Protein AF-A0A956X3S3-F1 (afdb_monomer)

Nearest PDB structures (foldseek):
  6znp-assembly1_A  TM=8.427E-01  e=2.228E-02  Bacillus subtilis subsp. subtilis str. 168

Mean predicted aligned error: 4.83 Å

Sequence (64 aa):
GFSQRLFELHDTLLEAALELVTDCRCRDGCPACVGPPGEIGPETKAVTRRLLKLLTKQEKSFET

Foldseek 3Di:
DCVVVCVVCVLVVLVVLLVQLVPDPDQADDCRHQHDCVVQDGNSSVVSNVVSCVVNVVDDPDDD

pLDDT: mean 90.95, std 13.1, range [43.69, 98.5]

Structure (mmCIF, N/CA/C/O backbone):
data_AF-A0A956X3S3-F1
#
_entry.id   AF-A0A956X3S3-F1
#
loop_
_atom_site.group_PDB
_atom_site.id
_atom_site.type_symbol
_atom_site.label_atom_id
_atom_site.label_alt_id
_atom_site.label_comp_id
_atom_site.label_asym_id
_atom_site.label_entity_id
_atom_site.label_seq_id
_atom_site.pdbx_PDB_ins_code
_atom_site.Cartn_x
_atom_site.Cartn_y
_atom_site.Cartn_z
_atom_site.occupancy
_atom_site.B_iso_or_equiv
_atom_site.auth_seq_id
_atom_site.auth_comp_id
_atom_site.auth_asym_id
_atom_site.auth_atom_id
_atom_site.pdbx_PDB_model_num
ATOM 1 N N . GLY A 1 1 ? 4.483 16.353 13.244 1.00 89.44 1 GLY A N 1
ATOM 2 C CA . GLY A 1 1 ? 4.690 15.353 12.174 1.00 89.44 1 GLY A CA 1
ATOM 3 C C . GLY A 1 1 ? 3.535 14.371 12.166 1.00 89.44 1 GLY A C 1
ATOM 4 O O . GLY A 1 1 ? 2.794 14.338 13.139 1.00 89.44 1 GLY A O 1
ATOM 5 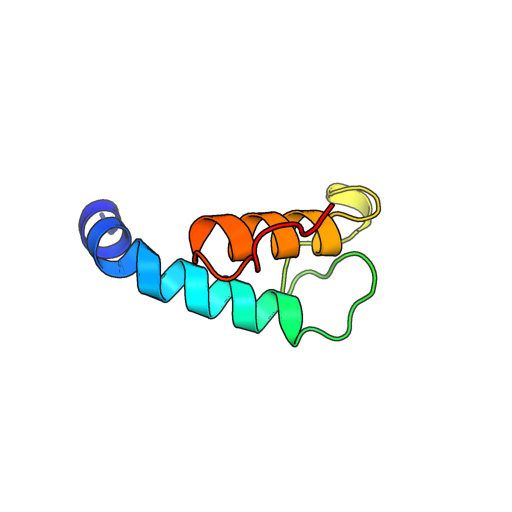N N . PHE A 1 2 ? 3.366 13.591 11.097 1.00 95.69 2 PHE A N 1
ATOM 6 C CA . PHE A 1 2 ? 2.203 12.700 10.938 1.00 95.69 2 PHE A CA 1
ATOM 7 C C . PHE A 1 2 ? 2.364 11.308 11.571 1.00 95.69 2 PHE A C 1
ATOM 9 O O . PHE A 1 2 ? 1.407 10.543 11.579 1.00 95.69 2 PHE A O 1
ATOM 16 N N . SER A 1 3 ? 3.533 10.976 12.129 1.00 97.56 3 SER A N 1
ATOM 17 C CA . SER A 1 3 ? 3.866 9.611 12.560 1.00 97.56 3 SER A CA 1
ATOM 18 C C . SER A 1 3 ? 2.872 9.006 13.556 1.00 97.56 3 SER A C 1
ATOM 20 O O . SER A 1 3 ? 2.454 7.873 13.356 1.00 97.56 3 SER A O 1
ATOM 22 N N . GLN A 1 4 ? 2.443 9.756 14.582 1.00 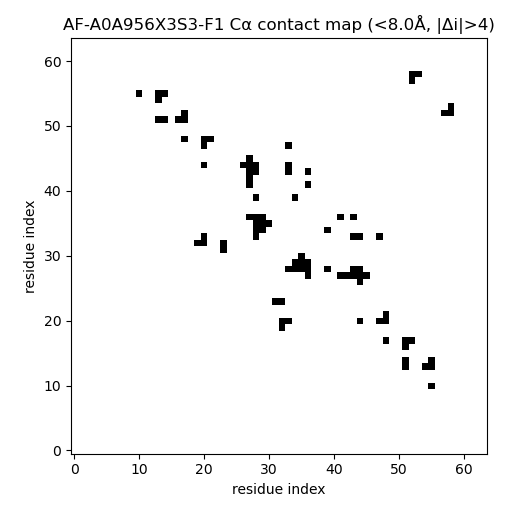97.81 4 GLN A N 1
ATOM 23 C CA . GLN A 1 4 ? 1.468 9.258 15.565 1.00 97.81 4 GLN A CA 1
ATOM 24 C C . GLN A 1 4 ? 0.129 8.923 14.901 1.00 97.81 4 GLN A C 1
ATOM 26 O O . GLN A 1 4 ? -0.391 7.824 15.067 1.00 97.81 4 GLN A O 1
ATOM 31 N N . ARG A 1 5 ? -0.401 9.848 14.093 1.00 97.75 5 ARG A N 1
ATOM 32 C CA . ARG A 1 5 ? -1.687 9.649 13.425 1.00 97.75 5 ARG A CA 1
ATOM 33 C C . ARG A 1 5 ? -1.641 8.504 12.411 1.00 97.75 5 ARG A C 1
ATOM 35 O O . ARG A 1 5 ? -2.610 7.768 12.287 1.00 97.75 5 ARG A O 1
ATOM 42 N N . LEU A 1 6 ? -0.526 8.345 11.697 1.00 97.69 6 LEU A N 1
ATOM 43 C CA . LEU A 1 6 ? -0.326 7.232 10.764 1.00 97.69 6 LEU A CA 1
ATOM 44 C C . LEU A 1 6 ? -0.209 5.891 11.491 1.00 97.69 6 LEU A C 1
ATOM 46 O O . LEU A 1 6 ? -0.742 4.902 11.005 1.00 97.69 6 LEU A O 1
ATOM 50 N N . PHE A 1 7 ? 0.438 5.862 12.659 1.00 97.12 7 PHE A N 1
ATOM 51 C CA . PHE A 1 7 ? 0.498 4.661 13.489 1.00 97.12 7 PHE A CA 1
ATOM 52 C C . PHE A 1 7 ? -0.891 4.264 14.000 1.00 97.12 7 PHE A C 1
ATOM 54 O O . PHE A 1 7 ? -1.248 3.097 13.946 1.00 97.12 7 PHE A O 1
ATOM 61 N N . GLU A 1 8 ? -1.725 5.216 14.417 1.00 98.00 8 GLU A N 1
ATOM 62 C CA . GLU A 1 8 ? -3.121 4.933 14.788 1.00 98.00 8 GLU A CA 1
ATOM 63 C C . GLU A 1 8 ? -3.958 4.391 13.614 1.00 98.00 8 GLU A C 1
ATOM 65 O O . GLU A 1 8 ? -4.888 3.623 13.832 1.00 98.00 8 GLU A O 1
ATOM 70 N N . LEU A 1 9 ? -3.638 4.788 12.378 1.00 98.00 9 LEU A N 1
ATOM 71 C CA . LEU A 1 9 ? -4.365 4.407 11.160 1.00 98.00 9 LEU A CA 1
ATOM 72 C C . LEU A 1 9 ? -3.743 3.222 10.403 1.00 98.00 9 LEU A C 1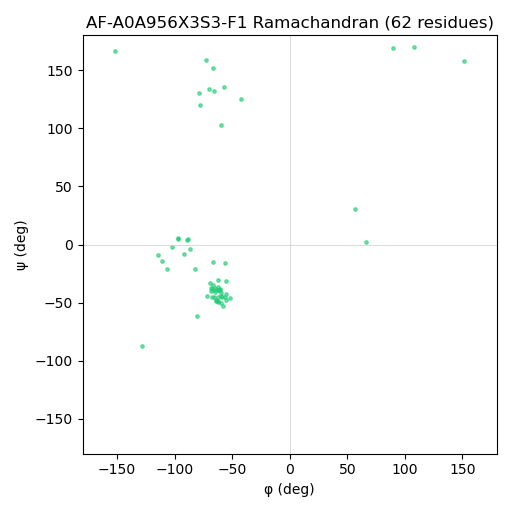
ATOM 74 O O . LEU A 1 9 ? -4.198 2.906 9.304 1.00 98.00 9 LEU A O 1
ATOM 78 N N . HIS A 1 10 ? -2.693 2.591 10.934 1.00 97.38 10 HIS A N 1
ATOM 79 C CA . HIS A 1 10 ? -1.867 1.667 10.152 1.00 97.38 10 HIS A CA 1
ATOM 80 C C . HIS A 1 10 ? -2.645 0.467 9.596 1.00 97.38 10 HIS A C 1
ATOM 82 O O . HIS A 1 10 ? -2.419 0.108 8.445 1.00 97.38 10 HIS A O 1
ATOM 88 N N . ASP A 1 11 ? -3.594 -0.095 10.349 1.00 97.25 11 ASP A N 1
ATOM 89 C CA . ASP A 1 11 ? -4.431 -1.206 9.878 1.00 97.25 11 ASP A CA 1
ATOM 90 C C . ASP A 1 11 ? -5.236 -0.811 8.629 1.00 97.25 11 ASP A C 1
ATOM 92 O O . ASP A 1 11 ? -5.138 -1.461 7.588 1.00 97.25 11 ASP A O 1
ATOM 96 N N . THR A 1 12 ? -5.939 0.326 8.677 1.00 97.75 12 THR A N 1
ATOM 97 C CA . THR A 1 12 ? -6.697 0.862 7.532 1.00 97.75 12 THR A CA 1
ATOM 98 C C . THR A 1 12 ? -5.792 1.159 6.335 1.00 97.75 12 THR A C 1
ATOM 100 O O . THR A 1 12 ? -6.165 0.919 5.188 1.00 97.75 12 THR A O 1
ATOM 103 N N . LEU A 1 13 ? -4.586 1.677 6.579 1.00 98.06 13 LEU A N 1
ATOM 104 C CA . LEU A 1 13 ? -3.622 1.963 5.515 1.00 98.06 13 LEU A CA 1
ATOM 105 C C . LEU A 1 13 ? -3.107 0.679 4.849 1.00 98.06 13 LEU A C 1
ATOM 107 O O . LEU A 1 13 ? -2.932 0.654 3.632 1.00 98.06 13 LEU A O 1
ATOM 111 N N . LEU A 1 14 ? -2.877 -0.383 5.624 1.00 98.25 14 LEU A N 1
ATOM 112 C CA . LEU A 1 14 ? -2.441 -1.681 5.108 1.00 98.25 14 LEU A CA 1
ATOM 113 C C . LEU A 1 14 ? -3.540 -2.366 4.286 1.00 98.25 14 LEU A C 1
ATOM 115 O O . LEU A 1 14 ? -3.241 -2.932 3.233 1.00 98.25 14 LEU A O 1
ATOM 119 N N . GLU A 1 15 ? -4.798 -2.279 4.718 1.00 98.25 15 GLU A N 1
ATOM 120 C CA . GLU A 1 15 ? -5.953 -2.776 3.959 1.00 98.25 15 GLU A CA 1
ATOM 121 C C . GLU A 1 15 ? -6.110 -2.039 2.622 1.00 98.25 15 GLU A C 1
ATOM 123 O O . GLU A 1 15 ? -6.180 -2.677 1.570 1.00 98.25 15 GLU A O 1
ATOM 128 N N . ALA A 1 16 ? -6.054 -0.703 2.635 1.00 98.31 16 ALA A N 1
ATOM 129 C CA . ALA A 1 16 ? -6.120 0.107 1.418 1.00 98.31 16 ALA A CA 1
ATOM 130 C C . ALA A 1 16 ? -4.936 -0.164 0.468 1.00 98.31 16 ALA A C 1
ATOM 132 O O . ALA A 1 16 ? -5.093 -0.195 -0.754 1.00 98.31 16 ALA A O 1
ATOM 133 N N . ALA A 1 17 ? -3.737 -0.404 1.008 1.00 98.38 17 ALA A N 1
ATOM 134 C CA . ALA A 1 17 ? -2.583 -0.801 0.205 1.00 98.38 17 ALA A CA 1
ATOM 135 C C . ALA A 1 17 ? -2.780 -2.186 -0.436 1.00 98.38 17 ALA A C 1
ATOM 137 O O . ALA A 1 17 ? -2.399 -2.388 -1.593 1.00 98.38 17 ALA A O 1
ATOM 138 N N . LEU A 1 18 ? -3.381 -3.141 0.285 1.00 98.50 18 LEU A N 1
ATOM 139 C CA . LEU A 1 18 ? -3.703 -4.462 -0.258 1.00 98.50 18 LEU A CA 1
ATOM 140 C C . LEU A 1 18 ? -4.700 -4.358 -1.415 1.00 98.50 18 LEU A C 1
ATOM 142 O O . LEU A 1 18 ? -4.480 -4.996 -2.449 1.00 98.50 18 LEU A O 1
ATOM 146 N N . GLU A 1 19 ? -5.749 -3.552 -1.258 1.00 98.38 19 GLU A N 1
ATOM 147 C CA . GLU A 1 19 ? -6.731 -3.259 -2.307 1.00 98.38 19 GLU A CA 1
ATOM 148 C C . GLU A 1 19 ? -6.038 -2.665 -3.542 1.00 98.38 19 GLU A C 1
ATOM 150 O O . GLU A 1 19 ? -6.093 -3.248 -4.625 1.00 98.38 19 GLU A O 1
ATOM 155 N N . LEU A 1 20 ? -5.245 -1.601 -3.363 1.00 98.50 20 LEU A N 1
ATOM 156 C CA . LEU A 1 20 ? -4.506 -0.943 -4.445 1.00 98.50 20 LEU A CA 1
ATOM 157 C C . LEU A 1 20 ? -3.603 -1.909 -5.230 1.00 98.50 20 LEU A C 1
ATOM 159 O O . LEU A 1 20 ? -3.591 -1.911 -6.466 1.00 98.50 20 LEU A O 1
ATOM 163 N N . VAL A 1 21 ? -2.815 -2.730 -4.532 1.00 97.94 21 VAL A N 1
ATOM 164 C CA . VAL A 1 21 ? -1.897 -3.682 -5.177 1.00 97.94 21 VAL A CA 1
ATOM 165 C C . VAL A 1 21 ? -2.663 -4.812 -5.871 1.00 97.94 21 VAL A C 1
ATOM 167 O O . VAL A 1 21 ? -2.207 -5.306 -6.909 1.00 97.94 21 VAL A O 1
ATOM 170 N N . THR A 1 22 ? -3.806 -5.223 -5.324 1.00 97.38 22 THR A N 1
ATOM 171 C CA . THR A 1 22 ? -4.652 -6.283 -5.889 1.00 97.38 22 THR A CA 1
ATOM 172 C C . THR A 1 22 ? -5.363 -5.817 -7.159 1.00 97.38 22 THR A C 1
ATOM 174 O O . THR A 1 22 ? -5.312 -6.529 -8.162 1.00 97.38 22 THR A O 1
ATOM 177 N N . ASP A 1 23 ? -5.918 -4.606 -7.157 1.00 98.12 23 ASP A N 1
ATOM 178 C CA . ASP A 1 23 ? -6.733 -4.076 -8.258 1.00 98.12 23 ASP A CA 1
ATOM 179 C C . ASP A 1 23 ? -5.912 -3.498 -9.411 1.00 98.12 23 ASP A C 1
ATOM 181 O O . ASP A 1 23 ? -6.379 -3.385 -10.551 1.00 98.12 23 ASP A O 1
ATOM 185 N N . 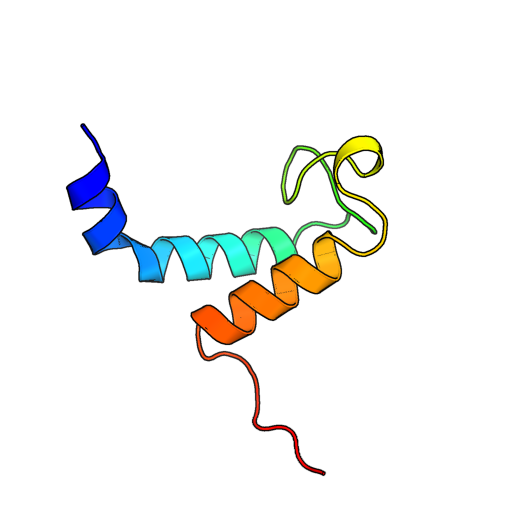CYS A 1 24 ? -4.655 -3.142 -9.148 1.00 98.00 24 CYS A N 1
ATOM 186 C CA . CYS A 1 24 ? -3.761 -2.669 -10.188 1.00 98.00 24 CYS A CA 1
ATOM 187 C C . CYS A 1 24 ? -3.630 -3.718 -11.314 1.00 98.00 24 CYS A C 1
ATOM 189 O O . CYS A 1 24 ? -3.392 -4.895 -11.057 1.00 98.00 24 CYS A O 1
ATOM 191 N N . ARG A 1 25 ? -3.695 -3.309 -12.588 1.00 96.81 25 ARG A N 1
ATOM 192 C CA . ARG A 1 25 ? -3.624 -4.229 -13.747 1.00 96.81 25 ARG A CA 1
ATOM 193 C C . ARG A 1 25 ? -2.206 -4.502 -14.275 1.00 96.81 25 ARG A C 1
ATOM 195 O O . ARG A 1 25 ? -2.050 -5.175 -15.287 1.00 96.81 25 ARG A O 1
ATOM 202 N N . CYS A 1 26 ? -1.163 -3.980 -13.625 1.00 95.81 26 CYS A N 1
ATOM 203 C CA . CYS A 1 26 ? 0.225 -4.237 -14.030 1.00 95.81 26 CYS A CA 1
ATOM 204 C C . CYS A 1 26 ? 0.679 -5.669 -13.683 1.00 95.81 26 CYS A C 1
ATOM 206 O O . CYS A 1 26 ? 0.115 -6.308 -12.791 1.00 95.81 26 CYS A O 1
ATOM 208 N N . ARG A 1 27 ? 1.720 -6.165 -14.361 1.00 92.94 27 ARG A N 1
ATOM 209 C CA . ARG A 1 27 ? 2.274 -7.506 -14.118 1.00 92.94 27 ARG A CA 1
ATOM 210 C C . ARG A 1 27 ? 3.209 -7.530 -12.903 1.00 92.94 27 ARG A C 1
ATOM 212 O O . ARG A 1 27 ? 2.891 -8.169 -11.906 1.00 92.94 27 ARG A O 1
ATOM 219 N N . ASP A 1 28 ? 4.295 -6.760 -12.966 1.00 93.25 28 ASP A N 1
ATOM 220 C CA . ASP A 1 28 ? 5.402 -6.844 -11.994 1.00 93.25 28 ASP A CA 1
ATOM 221 C C . ASP A 1 28 ? 5.506 -5.615 -11.075 1.00 93.25 28 ASP A C 1
ATOM 223 O O . ASP A 1 28 ? 6.155 -5.659 -10.035 1.00 93.25 28 ASP A O 1
ATOM 227 N N . GLY A 1 29 ? 4.814 -4.533 -11.433 1.00 94.75 29 GLY A N 1
ATOM 228 C CA . GLY A 1 29 ? 4.822 -3.256 -10.729 1.00 94.75 29 GLY A CA 1
ATOM 229 C C . GLY A 1 29 ? 4.548 -2.095 -11.680 1.00 94.75 29 GLY A C 1
ATOM 230 O O . GLY A 1 29 ? 4.687 -2.224 -12.898 1.00 94.75 29 GLY A O 1
ATOM 231 N N . CYS A 1 30 ? 4.087 -0.971 -11.141 1.00 96.19 30 CYS A N 1
ATOM 232 C CA . CYS A 1 30 ? 4.071 0.312 -11.837 1.00 96.19 30 CYS A CA 1
ATOM 233 C C . CYS A 1 30 ? 4.165 1.470 -10.824 1.00 96.19 30 CYS A C 1
ATOM 235 O O . CYS A 1 30 ? 3.935 1.248 -9.630 1.00 96.19 30 CYS A O 1
ATOM 237 N N . PRO A 1 31 ? 4.435 2.713 -11.274 1.00 95.44 31 PRO A N 1
ATOM 238 C CA . PRO A 1 31 ? 4.514 3.885 -10.394 1.00 95.44 31 PRO A CA 1
ATOM 239 C C . PRO A 1 31 ? 3.263 4.158 -9.544 1.00 95.44 31 PRO A C 1
ATOM 241 O O . PRO A 1 31 ? 3.339 4.908 -8.581 1.00 95.44 31 PRO A O 1
ATOM 244 N N . ALA A 1 32 ? 2.117 3.559 -9.884 1.00 96.06 32 ALA A N 1
ATOM 245 C CA . ALA A 1 32 ? 0.865 3.725 -9.151 1.00 96.06 32 ALA A CA 1
ATOM 246 C C . ALA A 1 32 ? 0.625 2.673 -8.049 1.00 96.06 32 ALA A C 1
ATOM 248 O O . ALA A 1 32 ? -0.352 2.800 -7.319 1.00 96.06 32 ALA A O 1
ATOM 249 N N . CYS A 1 33 ? 1.449 1.622 -7.937 1.00 97.38 33 CYS A N 1
ATOM 250 C CA . CYS A 1 33 ? 1.288 0.596 -6.899 1.00 97.38 33 CYS A CA 1
ATOM 251 C C . CYS A 1 33 ? 2.583 0.342 -6.118 1.00 97.38 33 CYS A C 1
ATOM 253 O O . CYS A 1 33 ? 2.809 0.966 -5.090 1.00 97.38 33 CYS A O 1
ATOM 255 N N . VAL A 1 34 ? 3.440 -0.559 -6.596 1.00 96.56 34 VAL A N 1
ATOM 256 C CA . VAL A 1 34 ? 4.663 -1.002 -5.905 1.00 96.56 34 VAL A CA 1
ATOM 257 C C . VAL A 1 34 ? 5.942 -0.363 -6.457 1.00 96.56 34 VAL A C 1
ATOM 259 O O . VAL A 1 34 ? 7.019 -0.634 -5.942 1.00 96.56 34 VAL A O 1
ATOM 262 N N . GLY A 1 35 ? 5.832 0.474 -7.496 1.00 94.62 35 GLY A N 1
ATOM 263 C CA . GLY A 1 35 ? 6.962 1.114 -8.178 1.00 94.62 35 GLY A CA 1
ATOM 264 C C . GLY A 1 35 ? 7.252 0.545 -9.578 1.00 94.62 35 GLY A C 1
ATOM 265 O O . GLY A 1 35 ? 6.639 -0.443 -9.995 1.00 94.62 35 GLY A O 1
ATOM 266 N N . PRO A 1 36 ? 8.135 1.190 -10.361 1.00 91.94 36 PRO A N 1
ATOM 267 C CA . PRO A 1 36 ? 8.494 0.756 -11.712 1.00 91.94 36 PRO A CA 1
ATOM 268 C C . PRO A 1 36 ? 9.336 -0.539 -11.692 1.00 91.94 36 PRO A C 1
ATOM 270 O O . PRO A 1 36 ? 10.315 -0.605 -10.951 1.00 91.94 36 PRO A O 1
ATOM 273 N N . PRO A 1 37 ? 9.043 -1.551 -12.537 1.00 86.44 37 PRO A N 1
ATOM 274 C CA . PRO A 1 37 ? 9.710 -2.862 -12.476 1.00 86.44 37 PRO A CA 1
ATOM 275 C C . PRO A 1 37 ? 11.243 -2.839 -12.573 1.00 86.44 37 PRO A C 1
ATOM 277 O O . PRO A 1 37 ? 11.905 -3.687 -11.982 1.00 86.44 37 PRO A O 1
ATOM 280 N N . GLY A 1 38 ? 11.816 -1.870 -13.297 1.00 83.62 38 GLY A N 1
ATOM 281 C CA . GLY A 1 38 ? 13.269 -1.738 -13.467 1.00 83.62 38 GLY A CA 1
ATOM 282 C C . GLY A 1 38 ? 14.032 -1.382 -12.186 1.00 83.62 38 GLY A C 1
ATOM 283 O O . GLY A 1 38 ? 15.246 -1.546 -12.153 1.00 83.62 38 GLY A O 1
ATOM 284 N N . GLU A 1 39 ? 13.336 -0.927 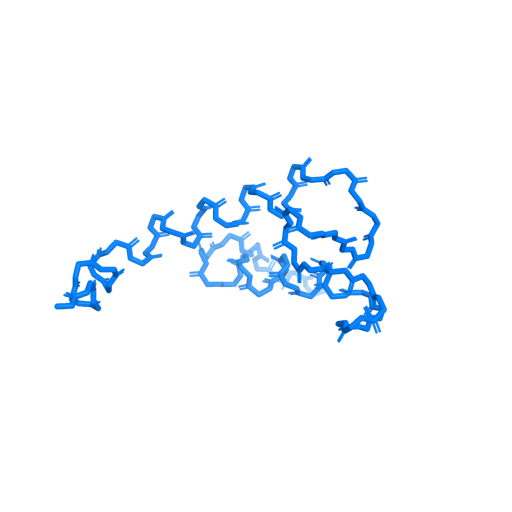-11.140 1.00 86.62 39 GLU A N 1
ATOM 285 C CA . GLU A 1 39 ? 13.943 -0.492 -9.873 1.00 86.62 39 GLU A CA 1
ATOM 286 C C . GLU A 1 39 ? 13.720 -1.484 -8.721 1.00 86.62 39 GLU A C 1
ATOM 288 O O . GLU A 1 39 ? 14.468 -1.469 -7.748 1.00 86.62 39 GLU A O 1
ATOM 293 N N . ILE A 1 40 ? 12.703 -2.348 -8.819 1.00 82.56 40 ILE A N 1
ATOM 294 C CA . ILE A 1 40 ? 12.215 -3.174 -7.698 1.00 82.56 40 ILE A CA 1
ATOM 295 C C . ILE A 1 40 ? 12.410 -4.686 -7.881 1.00 82.56 40 ILE A C 1
ATOM 297 O O . ILE A 1 40 ? 12.243 -5.438 -6.920 1.00 82.56 40 ILE A O 1
ATOM 301 N N . GLY A 1 41 ? 12.808 -5.123 -9.079 1.00 82.62 41 GLY A N 1
ATOM 302 C CA . GLY A 1 41 ? 13.029 -6.529 -9.418 1.00 82.62 41 GLY A CA 1
ATOM 303 C C . GLY A 1 41 ? 11.782 -7.250 -9.956 1.00 82.62 41 GLY A C 1
ATOM 304 O O . GLY A 1 41 ? 10.676 -6.707 -9.946 1.00 82.62 41 GLY A O 1
ATOM 305 N N . PRO A 1 42 ? 11.945 -8.474 -10.491 1.00 79.62 42 PRO A N 1
ATOM 306 C CA . PRO A 1 42 ? 10.816 -9.302 -10.902 1.00 79.62 42 PRO A CA 1
ATOM 307 C C . PRO A 1 42 ? 9.994 -9.743 -9.680 1.00 79.62 42 PRO A C 1
ATOM 309 O O . PRO A 1 42 ? 10.521 -9.884 -8.581 1.00 79.62 42 PRO A O 1
ATOM 312 N N . GLU A 1 43 ? 8.694 -9.977 -9.878 1.00 89.69 43 GLU A N 1
ATOM 313 C CA . GLU A 1 43 ? 7.752 -10.479 -8.859 1.00 89.69 43 GLU A CA 1
ATOM 314 C C . GLU A 1 43 ? 7.441 -9.554 -7.668 1.00 89.69 43 GLU A C 1
ATOM 316 O O . GLU A 1 43 ? 6.633 -9.936 -6.815 1.00 89.69 43 GLU A O 1
ATOM 321 N N . THR A 1 44 ? 7.974 -8.328 -7.605 1.00 94.50 44 THR A N 1
ATOM 322 C CA . THR A 1 44 ? 7.758 -7.420 -6.461 1.00 94.50 44 THR A CA 1
ATOM 323 C C . THR A 1 44 ? 6.285 -7.265 -6.129 1.00 94.50 44 THR A C 1
ATOM 325 O O . THR A 1 44 ? 5.892 -7.425 -4.978 1.00 94.50 44 THR A O 1
ATOM 328 N N . LYS A 1 45 ? 5.429 -7.054 -7.135 1.00 96.12 45 LYS A N 1
ATOM 329 C CA . LYS A 1 45 ? 3.982 -6.971 -6.917 1.00 96.12 45 LYS A CA 1
ATOM 330 C C . LYS A 1 45 ? 3.409 -8.205 -6.213 1.00 96.12 45 LYS A C 1
ATOM 332 O O . LYS A 1 45 ? 2.543 -8.071 -5.348 1.00 96.12 45 LYS A O 1
ATOM 337 N N . ALA A 1 46 ? 3.842 -9.404 -6.599 1.00 95.81 46 ALA A N 1
ATOM 338 C CA . ALA A 1 46 ? 3.366 -10.646 -6.003 1.00 95.81 46 ALA A CA 1
ATOM 339 C C . ALA A 1 46 ? 3.829 -10.775 -4.545 1.00 95.81 46 ALA A C 1
ATOM 341 O O . ALA A 1 46 ? 3.007 -11.071 -3.673 1.00 95.81 46 ALA A O 1
ATOM 342 N N . VAL A 1 47 ? 5.102 -10.475 -4.277 1.00 95.81 47 VAL A N 1
ATOM 343 C CA . VAL A 1 47 ? 5.684 -10.497 -2.929 1.00 95.81 47 VAL A CA 1
ATOM 344 C C . VAL A 1 47 ? 5.021 -9.455 -2.027 1.00 95.81 47 VAL A C 1
ATOM 346 O O . VAL A 1 47 ? 4.558 -9.801 -0.941 1.00 95.81 47 VAL A O 1
ATOM 349 N N . THR A 1 48 ? 4.883 -8.207 -2.484 1.00 97.00 48 THR A N 1
ATOM 350 C CA . THR A 1 48 ? 4.214 -7.133 -1.736 1.00 97.00 48 THR A CA 1
ATOM 351 C C . THR A 1 48 ? 2.771 -7.501 -1.414 1.00 97.00 48 THR A C 1
ATOM 353 O O . THR A 1 48 ? 2.349 -7.368 -0.269 1.00 97.00 48 THR A O 1
ATOM 356 N N . ARG A 1 49 ? 2.016 -8.032 -2.386 1.00 97.44 49 ARG A N 1
ATOM 357 C CA . ARG A 1 49 ? 0.636 -8.483 -2.152 1.00 97.44 49 ARG A CA 1
ATOM 358 C C . ARG A 1 49 ? 0.573 -9.580 -1.092 1.00 97.44 49 ARG A C 1
ATOM 360 O O . ARG A 1 49 ? -0.325 -9.563 -0.256 1.00 97.44 49 ARG A O 1
ATOM 367 N N . ARG A 1 50 ? 1.507 -10.535 -1.113 1.00 97.19 50 ARG A N 1
ATOM 368 C 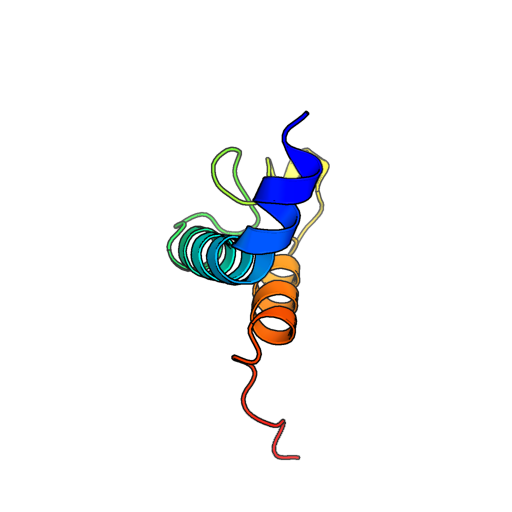CA . ARG A 1 50 ? 1.565 -11.598 -0.104 1.00 97.19 50 ARG A CA 1
ATOM 369 C C . ARG A 1 50 ? 1.888 -11.044 1.283 1.00 97.19 50 ARG A C 1
ATOM 371 O O . ARG A 1 50 ? 1.208 -11.395 2.241 1.00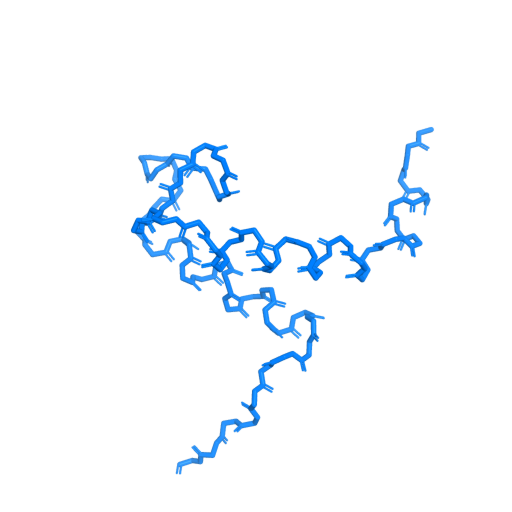 97.19 50 ARG A O 1
ATOM 378 N N . LEU A 1 51 ? 2.868 -10.150 1.383 1.00 97.06 51 LEU A N 1
ATOM 379 C CA . LEU A 1 51 ? 3.214 -9.496 2.643 1.00 97.06 51 LEU A CA 1
ATOM 380 C C . LEU A 1 51 ? 2.023 -8.716 3.216 1.00 97.06 51 LEU A C 1
ATOM 382 O O . LEU A 1 51 ? 1.712 -8.851 4.394 1.00 97.06 51 LEU A O 1
ATOM 386 N N . LEU A 1 52 ? 1.307 -7.964 2.380 1.00 97.94 52 LEU A N 1
ATOM 387 C CA . LEU A 1 52 ? 0.112 -7.232 2.800 1.00 97.94 52 LEU A CA 1
ATOM 388 C C . LEU A 1 52 ? -0.994 -8.171 3.301 1.00 97.94 52 LEU A C 1
ATOM 390 O O . LEU A 1 52 ? -1.609 -7.874 4.319 1.00 97.94 52 LEU A O 1
ATOM 394 N N . LYS A 1 53 ? -1.206 -9.333 2.666 1.00 97.44 53 LYS A N 1
ATOM 395 C CA . LYS A 1 53 ? -2.151 -10.355 3.161 1.00 97.44 53 LYS A CA 1
ATOM 396 C C . LYS A 1 53 ? -1.765 -10.907 4.533 1.00 97.44 53 LYS A C 1
ATOM 398 O O . LYS A 1 53 ? -2.646 -11.126 5.357 1.00 97.44 53 LYS A O 1
ATOM 403 N N . LEU A 1 54 ? -0.473 -11.115 4.790 1.00 96.88 54 LEU A N 1
ATOM 404 C CA . LEU A 1 54 ? 0.020 -11.543 6.103 1.00 96.88 54 LEU A CA 1
ATOM 405 C C . LEU A 1 54 ? -0.241 -10.476 7.172 1.00 96.88 54 LEU A C 1
ATOM 407 O O . LEU A 1 54 ? -0.773 -10.783 8.236 1.00 96.88 54 LEU A O 1
ATOM 411 N N . LEU A 1 55 ? 0.087 -9.217 6.869 1.00 96.62 55 LEU A N 1
ATOM 412 C CA . LEU A 1 55 ? -0.073 -8.096 7.799 1.00 96.62 55 LEU A CA 1
ATOM 413 C C . LEU A 1 55 ? -1.546 -7.789 8.106 1.00 96.62 55 LEU A C 1
ATOM 415 O O . LEU A 1 55 ? -1.879 -7.462 9.238 1.00 96.62 55 LEU A O 1
ATOM 419 N N . THR A 1 56 ? -2.432 -7.967 7.125 1.00 96.25 56 THR A N 1
ATOM 420 C CA . THR A 1 56 ? -3.890 -7.772 7.261 1.00 96.25 56 THR A CA 1
ATOM 421 C C . THR A 1 56 ? -4.633 -9.032 7.723 1.00 96.25 56 THR A C 1
ATOM 423 O O . THR A 1 56 ? -5.860 -9.036 7.788 1.00 96.25 56 THR A O 1
ATOM 426 N N . LYS A 1 57 ? -3.914 -10.121 8.050 1.00 90.50 57 LYS A N 1
ATOM 427 C CA . LYS A 1 57 ? -4.480 -11.415 8.488 1.00 90.50 57 LYS A CA 1
ATOM 428 C C . LYS A 1 57 ? -5.472 -12.028 7.482 1.00 90.50 57 LYS A C 1
ATOM 430 O O . LYS A 1 57 ? -6.393 -12.746 7.857 1.00 90.50 57 LYS A O 1
ATOM 435 N N . GLN A 1 58 ? -5.264 -11.760 6.195 1.00 78.56 58 GLN A N 1
ATOM 436 C CA . GLN A 1 58 ? -6.069 -12.247 5.069 1.00 78.56 58 GLN A CA 1
ATOM 437 C C . GLN A 1 58 ? -5.464 -13.496 4.393 1.00 78.56 58 GLN A C 1
ATOM 439 O O . GLN A 1 58 ? -5.956 -13.947 3.355 1.00 78.56 58 GLN A O 1
ATOM 444 N N . GLU A 1 59 ? -4.386 -14.071 4.939 1.00 70.31 59 GLU A N 1
ATOM 445 C CA . GLU A 1 59 ? -3.882 -15.375 4.493 1.00 70.31 59 GLU A CA 1
ATOM 446 C C . GLU A 1 59 ? -4.757 -16.494 5.085 1.00 70.31 59 GLU A C 1
ATOM 448 O O . GLU A 1 59 ? -4.880 -16.634 6.301 1.00 70.31 59 GLU A O 1
ATOM 453 N N . LYS A 1 60 ? -5.382 -17.300 4.218 1.00 58.41 60 LYS A N 1
ATOM 454 C CA . LYS A 1 60 ? -5.985 -18.569 4.636 1.00 58.41 60 LYS A CA 1
ATOM 455 C C . LYS A 1 60 ? -4.854 -19.495 5.076 1.00 58.41 60 LYS A C 1
ATOM 457 O O . LYS A 1 60 ? -3.870 -19.614 4.347 1.00 58.41 60 LYS A O 1
ATOM 462 N N . SER A 1 61 ? -5.009 -20.127 6.241 1.00 52.16 61 SER A N 1
ATOM 463 C CA . SER A 1 61 ? -4.106 -21.162 6.742 1.00 52.16 61 SER A CA 1
ATOM 464 C C . SER A 1 61 ? -3.727 -22.120 5.616 1.00 52.16 61 SER A C 1
ATOM 466 O O . SER A 1 61 ? -4.596 -22.643 4.922 1.00 52.16 61 SER A O 1
ATOM 468 N N . PHE A 1 62 ? -2.424 -22.283 5.417 1.00 52.47 62 PHE A N 1
ATOM 469 C CA . PHE A 1 62 ? -1.834 -23.216 4.469 1.00 52.47 62 PHE A CA 1
ATOM 470 C C . PHE A 1 62 ? -2.285 -24.632 4.863 1.00 52.47 62 PHE A C 1
ATOM 472 O O . PHE A 1 62 ? -1.821 -25.169 5.868 1.00 52.47 62 PHE A O 1
ATOM 479 N N . GLU A 1 63 ? -3.247 -25.201 4.140 1.00 46.25 63 GLU A N 1
ATOM 480 C CA . GLU A 1 63 ? -3.573 -26.623 4.253 1.00 46.25 63 GLU A CA 1
ATOM 481 C C . GLU A 1 63 ? -2.522 -27.393 3.442 1.00 46.25 63 GLU A C 1
ATOM 483 O O . GLU A 1 63 ? -2.143 -26.965 2.349 1.00 46.25 63 GLU A O 1
ATOM 488 N N . THR A 1 64 ? -1.955 -2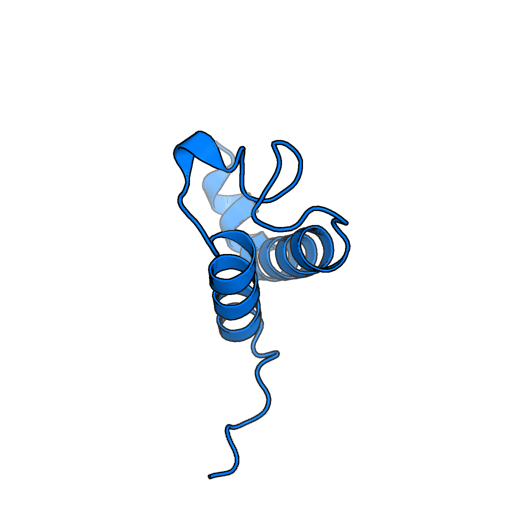8.418 4.079 1.00 43.69 64 THR A N 1
ATOM 489 C CA . THR A 1 64 ? -0.694 -29.090 3.720 1.00 43.69 64 THR A CA 1
ATOM 490 C C . THR A 1 64 ? -0.829 -29.987 2.497 1.00 43.69 64 THR A C 1
ATOM 492 O O . THR A 1 64 ? -1.891 -30.631 2.360 1.00 43.69 64 THR A O 1
#

Secondary structure (DSSP, 8-state):
--HHHHHHTHHHHHHHHHHHHHH---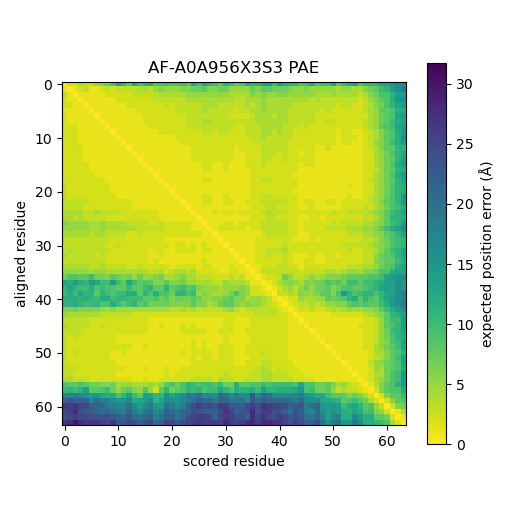SS--TTTT--HHHH-TTHHHHHHHHHHHHTT-------

Radius of gyration: 13.35 Å; Cα contacts (8 Å, |Δi|>4): 46; chains: 1; bounding box: 21×44×30 Å

Solvent-accessible surface area (backbone atoms only — not comparable to full-atom values): 3874 Å² total; per-residue (Å²): 132,63,64,67,64,48,62,77,40,40,67,64,52,44,49,52,49,38,51,49,52,66,70,48,89,61,83,36,32,33,82,88,62,77,31,48,42,93,80,63,43,84,52,38,39,60,52,51,46,50,52,34,28,58,76,65,68,65,59,73,79,84,79,131